Protein AF-A0A1J8P3N2-F1 (afdb_monomer)

InterPro domains:
  IPR013517 FG-GAP repeat [PF01839] (58-95)
  IPR013519 Integrin alpha beta-propellor [PS51470] (44-105)
  IPR013519 Integrin alpha beta-propellor [SM00191] (53-106)
  IPR028994 Integrin alpha, N-terminal [G3DSA:2.130.10.130] (6-106)
  IPR028994 Integrin alpha, N-terminal [SSF69318] (46-99)

Sequence (106 aa):
ITITATDAAGNASNKNIVINLENPFAITAPQAFNSRSVVTVVAQGFVMNGENVEDYSGFSVSSAGDVNGDGLDDLIVGAFGADPTSGDKAGKSFVVFGKTNATAIN

Nearest PDB structures (foldseek):
  7cec-assembly1_A  TM=6.156E-01  e=1.728E+00  Homo sapiens

Organism: NCBI:txid2360

pLDDT: mean 78.14, std 15.3, range [48.0, 97.81]

Radius of gyration: 24.95 Å; Cα contacts (8 Å, |Δi|>4): 144; chains: 1; bounding box: 49×28×72 Å

Solvent-accessible surface area (backbone atoms only — not comparable to full-atom values): 7212 Å² total; per-residue (Å²): 111,80,54,75,49,65,51,99,86,68,56,71,50,79,50,89,65,87,80,91,72,62,90,89,65,72,90,79,80,93,67,92,70,93,71,78,87,74,76,77,76,74,77,72,82,76,75,85,81,61,92,57,88,75,15,47,57,67,74,41,75,45,82,59,44,53,82,85,74,82,84,39,61,19,34,37,34,31,13,58,44,21,65,47,99,89,41,83,48,70,33,47,76,46,79,48,76,48,75,92,65,87,68,76,69,127

Secondary structure (DSSP, 8-state):
-EEEEE-TT--EEEEEPP----TT------S--S----------------SSTT--EEEEEEEEE-SSSSSS-EEEEEETT---TT-TT--EEEEE---SS-PPP-

Structure (mmCIF, N/CA/C/O backbone):
data_AF-A0A1J8P3N2-F1
#
_entry.id   AF-A0A1J8P3N2-F1
#
loop_
_atom_site.group_PDB
_atom_site.id
_atom_site.type_symbol
_atom_site.label_atom_id
_atom_site.label_alt_id
_atom_site.label_comp_id
_atom_site.label_asym_id
_atom_site.label_entity_id
_atom_site.label_seq_id
_atom_site.pdbx_PDB_ins_code
_atom_site.Cartn_x
_atom_site.Cartn_y
_atom_site.Cartn_z
_atom_site.occupancy
_atom_site.B_iso_or_equiv
_atom_site.auth_seq_id
_atom_site.auth_comp_id
_atom_site.auth_asym_id
_atom_site.auth_atom_id
_atom_site.pdbx_PDB_model_num
ATOM 1 N N . ILE A 1 1 ? -21.663 1.649 30.227 1.00 61.69 1 ILE A N 1
ATOM 2 C CA . ILE A 1 1 ? -22.367 1.354 31.499 1.00 61.69 1 ILE A CA 1
ATOM 3 C C . ILE A 1 1 ? -21.435 0.491 32.333 1.00 61.69 1 ILE A C 1
ATOM 5 O O . ILE A 1 1 ? -20.969 -0.516 31.812 1.00 61.69 1 ILE A O 1
ATOM 9 N N . THR A 1 2 ? -21.118 0.894 33.562 1.00 54.09 2 THR A N 1
ATOM 10 C CA . THR A 1 2 ? -20.345 0.059 34.494 1.00 54.09 2 THR A CA 1
ATOM 11 C C . THR A 1 2 ? -21.335 -0.746 35.325 1.00 54.09 2 THR A C 1
ATOM 13 O O . THR A 1 2 ? -22.159 -0.149 36.013 1.00 54.09 2 THR A O 1
ATOM 16 N N . ILE A 1 3 ? -21.285 -2.078 35.255 1.00 59.22 3 ILE A N 1
ATOM 17 C CA . ILE A 1 3 ? -21.936 -2.919 36.267 1.00 59.22 3 ILE A CA 1
ATOM 18 C C . ILE A 1 3 ? -20.915 -3.134 37.377 1.00 59.22 3 ILE A C 1
ATOM 20 O O . ILE A 1 3 ? -19.833 -3.671 37.131 1.00 59.22 3 ILE A O 1
ATOM 24 N N . THR A 1 4 ? -21.273 -2.709 38.582 1.00 61.06 4 THR A N 1
ATOM 25 C CA . THR A 1 4 ? -20.550 -3.045 39.805 1.00 61.06 4 THR A CA 1
ATOM 26 C C . THR A 1 4 ? -21.293 -4.188 40.477 1.00 61.06 4 THR A C 1
ATOM 28 O O . THR A 1 4 ? -22.439 -4.025 40.888 1.00 61.06 4 THR A O 1
ATOM 31 N N . ALA A 1 5 ? -20.654 -5.353 40.555 1.00 57.50 5 ALA A N 1
ATOM 32 C CA . ALA A 1 5 ? -21.125 -6.453 41.386 1.00 57.50 5 ALA A CA 1
ATOM 33 C C . ALA A 1 5 ? -20.318 -6.450 42.684 1.00 57.50 5 ALA A C 1
ATOM 35 O O . ALA A 1 5 ? -19.086 -6.466 42.629 1.00 57.50 5 ALA A O 1
ATOM 36 N N . THR A 1 6 ? -21.015 -6.424 43.818 1.00 77.31 6 THR A N 1
ATOM 37 C CA . THR A 1 6 ? -20.409 -6.427 45.152 1.00 77.31 6 THR A CA 1
ATOM 38 C C . THR A 1 6 ? -20.753 -7.732 45.860 1.00 77.31 6 THR A C 1
ATOM 40 O O . THR A 1 6 ? -21.920 -8.125 45.877 1.00 77.31 6 THR A O 1
ATOM 43 N N . 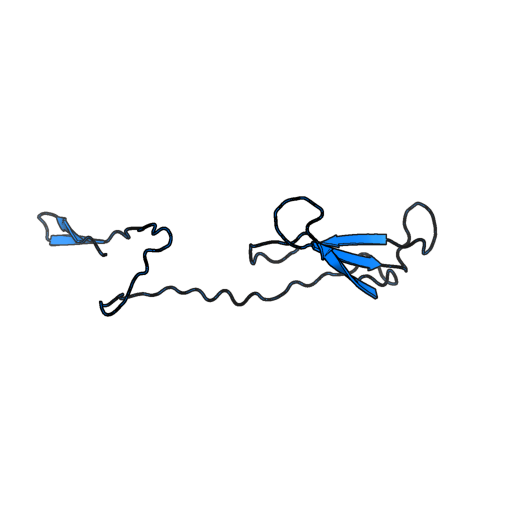ASP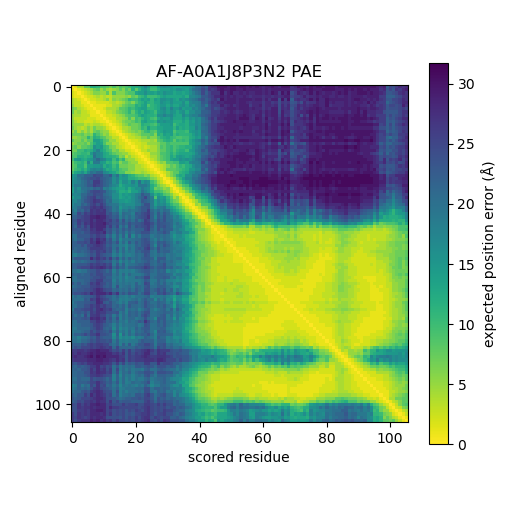 A 1 7 ? -19.757 -8.416 46.421 1.00 80.25 7 ASP A N 1
ATOM 44 C CA . ASP A 1 7 ? -19.991 -9.609 47.242 1.00 80.25 7 ASP A CA 1
ATOM 45 C C . ASP A 1 7 ? -20.445 -9.252 48.675 1.00 80.25 7 ASP A C 1
ATOM 47 O O . ASP A 1 7 ? -20.473 -8.087 49.076 1.00 80.25 7 ASP A O 1
ATOM 51 N N . ALA A 1 8 ? -20.799 -10.263 49.476 1.00 76.75 8 ALA A N 1
ATOM 52 C CA . ALA A 1 8 ? -21.214 -10.071 50.871 1.00 76.75 8 ALA A CA 1
ATOM 53 C C . ALA A 1 8 ? -20.107 -9.486 51.778 1.00 76.75 8 ALA A C 1
ATOM 55 O O . ALA A 1 8 ? -20.400 -9.059 52.892 1.00 76.75 8 ALA A O 1
ATOM 56 N N . ALA A 1 9 ? -18.853 -9.460 51.310 1.00 83.19 9 ALA A N 1
ATOM 57 C CA . ALA A 1 9 ? -17.707 -8.871 51.997 1.00 83.19 9 ALA A CA 1
ATOM 58 C C . ALA A 1 9 ? -17.396 -7.435 51.526 1.00 83.19 9 ALA A C 1
ATOM 60 O O . ALA A 1 9 ? -16.491 -6.802 52.066 1.00 83.19 9 ALA A O 1
ATOM 61 N N . GLY A 1 10 ? -18.147 -6.898 50.557 1.00 80.69 10 GLY A N 1
ATOM 62 C CA . GLY A 1 10 ? -17.969 -5.539 50.048 1.00 80.69 10 GLY A CA 1
ATOM 63 C C . GLY A 1 10 ? -16.975 -5.407 48.890 1.00 80.69 10 GLY A C 1
ATOM 64 O O . GLY A 1 10 ? -16.689 -4.284 48.474 1.00 80.69 10 GLY A O 1
ATOM 65 N N . ASN A 1 11 ? -16.454 -6.506 48.335 1.00 79.75 11 ASN A N 1
ATOM 66 C CA . ASN A 1 11 ? -15.511 -6.440 47.218 1.00 79.75 11 ASN A CA 1
ATOM 67 C C . ASN A 1 11 ? -16.248 -6.180 45.903 1.00 79.75 11 ASN A C 1
ATOM 69 O O . ASN A 1 11 ? -17.151 -6.930 45.535 1.00 79.75 11 ASN A O 1
ATOM 73 N N . ALA A 1 12 ? -15.829 -5.149 45.168 1.00 77.31 12 ALA A N 1
ATOM 74 C CA . ALA A 1 12 ? -16.404 -4.791 43.878 1.00 77.31 12 ALA A CA 1
ATOM 75 C C . ALA A 1 12 ? -15.601 -5.388 42.709 1.00 77.31 12 ALA A C 1
ATOM 77 O O . ALA A 1 12 ? -14.394 -5.171 42.599 1.00 77.31 12 ALA A O 1
ATOM 78 N N . SER A 1 13 ? -16.279 -6.074 41.783 1.00 71.50 13 SER A N 1
ATOM 79 C CA . SER A 1 13 ? -15.727 -6.391 40.460 1.00 71.50 13 SER A CA 1
ATOM 80 C C . SER A 1 13 ? -16.403 -5.53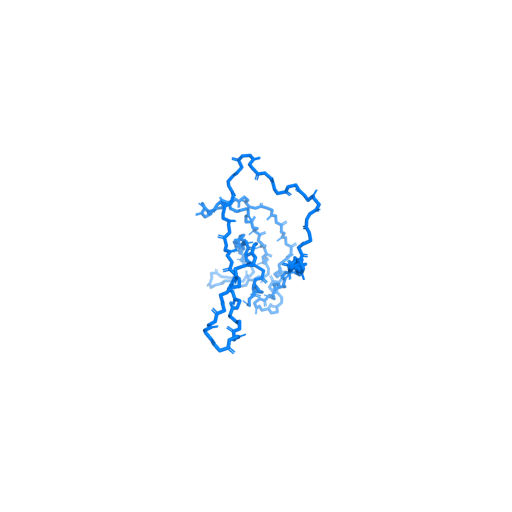1 39.398 1.00 71.50 13 SER A C 1
ATOM 82 O O . SER A 1 13 ? -17.628 -5.531 39.274 1.00 71.50 13 SER A O 1
ATOM 84 N N . ASN A 1 14 ? -15.596 -4.821 38.609 1.00 68.06 14 ASN A N 1
ATOM 85 C CA . ASN A 1 14 ? -16.071 -4.047 37.467 1.00 68.06 14 ASN A CA 1
ATOM 86 C C . ASN A 1 14 ? -15.873 -4.861 36.180 1.00 68.06 14 ASN A C 1
ATOM 88 O O . ASN A 1 14 ? -14.821 -5.477 35.972 1.00 68.06 14 ASN A O 1
ATOM 92 N N . LYS A 1 15 ? -16.881 -4.865 35.304 1.00 67.38 15 LYS A N 1
ATOM 93 C CA . LYS A 1 15 ? -16.818 -5.477 33.968 1.00 67.38 15 LYS A CA 1
ATOM 94 C C . LYS A 1 15 ? -17.252 -4.467 32.910 1.00 67.38 15 LYS A C 1
ATOM 96 O O . LYS A 1 15 ? -18.197 -3.706 33.119 1.00 67.38 15 LYS A O 1
ATOM 101 N N . ASN A 1 16 ? -16.568 -4.489 31.770 1.00 64.25 16 ASN A N 1
ATOM 102 C CA . ASN A 1 16 ? -16.929 -3.674 30.615 1.00 64.25 16 ASN A CA 1
ATOM 103 C C . ASN A 1 16 ? -18.082 -4.346 29.864 1.00 64.25 16 ASN A C 1
ATOM 105 O O . ASN A 1 16 ? -18.018 -5.540 29.580 1.00 64.25 16 ASN A O 1
ATOM 109 N N . ILE A 1 17 ? -19.112 -3.574 29.520 1.00 70.31 17 ILE A N 1
ATOM 110 C CA . ILE A 1 17 ? -20.179 -4.013 28.614 1.00 70.31 17 ILE A CA 1
ATOM 111 C C . ILE A 1 17 ? -19.914 -3.409 27.243 1.00 70.31 17 ILE A C 1
ATOM 113 O O . ILE A 1 17 ? -19.791 -2.188 27.120 1.00 70.31 17 ILE A O 1
ATOM 117 N N . VAL A 1 18 ? -19.867 -4.264 26.225 1.00 66.50 18 VAL A N 1
ATOM 118 C CA . VAL A 1 18 ? -19.854 -3.857 24.817 1.00 66.50 18 VAL A CA 1
ATOM 119 C C . VAL A 1 18 ? -21.304 -3.702 24.358 1.00 66.50 18 VAL A C 1
ATOM 121 O O . VAL A 1 18 ? -22.100 -4.623 24.522 1.00 66.50 18 VAL A O 1
ATOM 124 N N . ILE A 1 19 ? -21.656 -2.533 23.818 1.00 68.44 19 ILE A N 1
ATOM 125 C CA . ILE A 1 19 ? -22.971 -2.272 23.218 1.00 68.44 19 ILE A CA 1
ATOM 126 C C . ILE A 1 19 ? -22.743 -2.044 21.725 1.00 68.44 19 ILE A C 1
ATOM 128 O O . ILE A 1 19 ? -22.150 -1.034 21.349 1.00 68.44 19 ILE A O 1
ATOM 132 N N . ASN A 1 20 ? -23.211 -2.973 20.892 1.00 63.25 20 ASN A N 1
ATOM 133 C CA . ASN A 1 20 ? -23.204 -2.807 19.441 1.00 63.25 20 ASN A CA 1
ATOM 134 C C . ASN A 1 20 ? -24.445 -2.004 19.050 1.00 63.25 20 ASN A C 1
ATOM 136 O O . ASN A 1 20 ? -25.567 -2.437 19.306 1.00 63.25 20 ASN A O 1
ATOM 140 N N . LEU A 1 21 ? -24.239 -0.824 18.471 1.00 69.38 21 LEU A N 1
ATOM 141 C CA . LEU A 1 21 ? -25.310 0.003 17.927 1.00 69.38 21 LEU A CA 1
ATOM 142 C C . LEU A 1 21 ? -25.211 -0.018 16.410 1.00 69.38 21 LEU A C 1
ATOM 144 O O . LEU A 1 21 ? -24.144 0.233 15.852 1.00 69.38 21 LEU A O 1
ATOM 148 N N . GLU A 1 22 ? -26.330 -0.300 15.759 1.00 64.00 22 GLU A N 1
ATOM 149 C CA . GLU A 1 22 ? -26.452 -0.204 14.311 1.00 64.00 22 GLU A CA 1
ATOM 150 C C . GLU A 1 22 ? -27.086 1.145 13.941 1.00 64.00 22 GLU A C 1
ATOM 152 O O . GLU A 1 22 ? -27.927 1.690 14.664 1.00 64.00 22 GLU A O 1
ATOM 157 N N . ASN A 1 23 ? -26.653 1.717 12.818 1.00 55.31 23 ASN A N 1
ATOM 158 C CA . ASN A 1 23 ? -27.200 2.958 12.266 1.00 55.31 23 ASN A CA 1
ATOM 159 C C . ASN A 1 23 ? -28.733 2.814 12.087 1.00 55.31 23 ASN A C 1
ATOM 161 O O . ASN A 1 23 ? -29.147 1.809 11.508 1.00 55.31 23 ASN A O 1
ATOM 165 N N . PRO A 1 24 ? -29.594 3.749 12.556 1.00 66.56 24 PRO A N 1
ATOM 166 C CA . PRO A 1 24 ? -29.345 5.169 12.844 1.00 66.56 24 PRO A CA 1
ATOM 167 C C . PRO A 1 24 ? -29.153 5.551 14.321 1.00 66.56 24 PRO A C 1
ATOM 169 O O . PRO A 1 24 ? -29.223 6.734 14.660 1.00 66.56 24 PRO A O 1
ATOM 172 N N . PHE A 1 25 ? -28.936 4.596 15.227 1.00 63.56 25 PHE A N 1
ATOM 173 C CA . PHE A 1 25 ? -28.828 4.913 16.652 1.00 63.56 25 PHE A CA 1
ATOM 174 C C . PHE A 1 25 ? -27.466 5.540 16.993 1.00 63.56 25 PHE A C 1
ATOM 176 O O . PHE A 1 25 ? -26.423 4.903 16.865 1.00 63.56 25 PHE A O 1
ATOM 183 N N . ALA A 1 26 ? -27.478 6.790 17.468 1.00 60.81 26 ALA A N 1
ATOM 184 C CA . ALA A 1 26 ? -26.293 7.516 17.921 1.00 60.81 26 ALA A CA 1
ATOM 185 C C . ALA A 1 26 ? -26.283 7.670 19.451 1.00 60.81 26 ALA A C 1
ATOM 187 O O . ALA A 1 26 ? -27.315 7.916 20.074 1.00 60.81 26 ALA A O 1
ATOM 188 N N . ILE A 1 27 ? -25.101 7.577 20.068 1.00 63.00 27 ILE A N 1
ATOM 189 C CA . ILE A 1 27 ? -24.923 7.887 21.493 1.00 63.00 27 ILE A CA 1
ATOM 190 C C . ILE A 1 27 ? -24.799 9.406 21.636 1.00 63.00 27 ILE A C 1
ATOM 192 O O . ILE A 1 27 ? -23.737 9.978 21.397 1.00 63.00 27 ILE A O 1
ATOM 196 N N . THR A 1 28 ? -25.881 10.071 22.029 1.00 61.28 28 THR A N 1
ATOM 197 C CA . THR A 1 28 ? -25.876 11.513 22.306 1.00 61.28 28 THR A CA 1
ATOM 198 C C . THR A 1 28 ? -25.496 11.751 23.772 1.00 61.28 28 THR A C 1
ATOM 200 O O . THR A 1 28 ? -26.206 11.329 24.682 1.00 61.28 28 THR A O 1
ATOM 203 N N . ALA A 1 29 ? -24.350 12.390 24.030 1.00 54.69 29 ALA A N 1
ATOM 204 C CA . ALA A 1 29 ? -23.915 12.742 25.388 1.00 54.69 29 ALA A CA 1
ATOM 205 C C . ALA A 1 29 ? -24.816 13.854 25.982 1.00 54.69 29 ALA A C 1
ATOM 207 O O . ALA A 1 29 ? -25.262 14.725 25.235 1.00 54.69 29 ALA A O 1
ATOM 208 N N . PRO A 1 30 ? -25.089 13.844 27.306 1.00 55.91 30 PRO A N 1
ATOM 209 C CA . PRO A 1 30 ? -24.104 14.390 28.239 1.00 55.91 30 PRO A CA 1
ATOM 210 C C . PRO A 1 30 ? -24.051 13.577 29.541 1.00 55.91 30 PRO A C 1
ATOM 212 O O . PRO A 1 30 ? -24.435 14.066 30.594 1.00 55.91 30 PRO A O 1
ATOM 215 N N . GLN A 1 31 ? -23.637 12.313 29.497 1.00 53.66 31 GLN A N 1
ATOM 216 C CA . GLN A 1 31 ? -23.511 11.506 30.716 1.00 53.66 31 GLN A CA 1
ATOM 217 C C . GLN A 1 31 ? -22.081 10.990 30.820 1.00 53.66 31 GLN A C 1
ATOM 219 O O . GLN A 1 31 ? -21.529 10.502 29.836 1.00 53.66 31 GLN A O 1
ATOM 224 N N . ALA A 1 32 ? -21.472 11.190 31.989 1.00 48.00 32 ALA A N 1
ATOM 225 C CA . ALA A 1 32 ? -20.055 10.992 32.267 1.00 48.00 32 ALA A CA 1
ATOM 226 C C . ALA A 1 32 ? -19.540 9.625 31.778 1.00 48.00 32 ALA A C 1
ATOM 228 O O . ALA A 1 32 ? -19.716 8.591 32.422 1.00 48.00 32 ALA A O 1
ATOM 229 N N . PHE A 1 33 ? -18.881 9.629 30.620 1.00 55.88 33 PHE A N 1
ATOM 230 C CA . PHE A 1 33 ? -18.061 8.518 30.162 1.00 55.88 33 PHE A CA 1
ATOM 231 C C . PHE A 1 33 ? -16.657 8.725 30.726 1.00 55.88 33 PHE A C 1
ATOM 233 O O . PHE A 1 33 ? -15.873 9.510 30.203 1.00 55.88 33 PHE A O 1
ATOM 240 N N . ASN A 1 34 ? -16.344 8.015 31.809 1.00 54.62 34 ASN A N 1
ATOM 241 C CA . ASN A 1 34 ? -15.097 8.185 32.567 1.00 54.62 34 ASN A CA 1
ATOM 242 C C . ASN A 1 34 ? -13.842 7.638 31.859 1.00 54.62 34 ASN A C 1
ATOM 244 O O . ASN A 1 34 ? -12.765 7.636 32.445 1.00 54.62 34 ASN A O 1
ATOM 248 N N . SER A 1 35 ? -13.956 7.168 30.614 1.00 56.47 35 SER A N 1
ATOM 249 C CA . SER A 1 35 ? -12.812 6.941 29.732 1.00 56.47 35 SER A CA 1
ATOM 250 C C . SER A 1 35 ? -13.286 6.783 28.289 1.00 56.47 35 SER A C 1
ATOM 252 O O . SER A 1 35 ? -14.007 5.843 27.955 1.00 56.47 35 SER A O 1
ATOM 254 N N . ARG A 1 36 ? -12.880 7.714 27.424 1.00 59.41 36 ARG A N 1
ATOM 255 C CA . ARG A 1 36 ? -12.936 7.562 25.970 1.00 59.41 36 ARG A CA 1
ATOM 256 C C . ARG A 1 36 ? -11.532 7.170 25.522 1.00 59.41 36 ARG A C 1
ATOM 258 O O . ARG A 1 36 ? -10.715 8.043 25.252 1.00 59.41 36 ARG A O 1
ATOM 265 N N . SER A 1 37 ? -11.244 5.874 25.411 1.00 60.53 37 SER A N 1
ATOM 266 C CA . SER A 1 37 ? -10.093 5.417 24.622 1.00 60.53 37 SER A CA 1
ATOM 267 C C . SER A 1 37 ? -10.431 5.578 23.140 1.00 60.53 37 SER A C 1
ATOM 269 O O . SER A 1 37 ? -10.682 4.605 22.440 1.00 60.53 37 SER A O 1
ATOM 271 N N . VAL A 1 38 ? -10.484 6.821 22.656 1.00 58.19 38 VAL A N 1
ATOM 272 C CA . VAL A 1 38 ? -10.324 7.065 21.222 1.00 58.19 38 VAL A CA 1
ATOM 273 C C . VAL A 1 38 ? -8.834 7.004 20.963 1.00 58.19 38 VAL A C 1
ATOM 275 O O . VAL A 1 38 ? -8.105 7.974 21.138 1.00 58.19 38 VAL A O 1
ATOM 278 N N . VAL A 1 39 ? -8.376 5.803 20.622 1.00 63.88 39 VAL A N 1
ATOM 279 C CA . VAL A 1 39 ? -7.092 5.636 19.957 1.00 63.88 39 VAL A CA 1
ATOM 280 C C . VAL A 1 39 ? -7.285 6.231 18.570 1.00 63.88 39 VAL A C 1
ATOM 282 O O . VAL A 1 39 ? -7.815 5.586 17.669 1.00 63.88 39 VAL A O 1
ATOM 285 N N . THR A 1 40 ? -6.921 7.500 18.414 1.00 54.72 40 THR A N 1
ATOM 286 C CA . THR A 1 40 ? -6.691 8.065 17.088 1.00 54.72 40 THR A CA 1
ATOM 287 C C . THR A 1 40 ? -5.464 7.352 16.541 1.00 54.72 40 THR A C 1
ATOM 289 O O . THR A 1 40 ? -4.334 7.713 16.863 1.00 54.72 40 THR A O 1
ATOM 292 N N . VAL A 1 41 ? -5.677 6.291 15.765 1.00 64.19 41 VAL A N 1
ATOM 293 C CA . VAL A 1 41 ? -4.609 5.696 14.967 1.00 64.19 41 VAL A CA 1
ATOM 294 C C . VAL A 1 41 ? -4.313 6.714 13.877 1.00 64.19 41 VAL A C 1
ATOM 296 O O . VAL A 1 41 ? -5.027 6.801 12.882 1.00 64.19 41 VAL A O 1
ATOM 299 N N . VAL A 1 42 ? -3.312 7.564 14.100 1.00 59.19 42 VAL A N 1
ATOM 300 C CA . VAL A 1 42 ? -2.750 8.352 13.008 1.00 59.19 42 VAL A CA 1
ATOM 301 C C . VAL A 1 42 ? -2.119 7.318 12.089 1.00 59.19 42 VAL A C 1
ATOM 303 O O . VAL A 1 42 ? -1.167 6.649 12.491 1.00 59.19 42 VAL A O 1
ATOM 306 N N . ALA A 1 43 ? -2.709 7.100 10.916 1.00 62.78 43 ALA A N 1
ATOM 307 C CA . ALA A 1 43 ? -2.125 6.219 9.921 1.00 62.78 43 ALA A CA 1
ATOM 308 C C . ALA A 1 43 ? -0.771 6.820 9.532 1.00 62.78 43 ALA A C 1
ATOM 310 O O . ALA A 1 43 ? -0.697 7.797 8.790 1.00 62.78 43 ALA A O 1
ATOM 311 N N . GLN A 1 44 ? 0.306 6.281 10.096 1.00 67.25 44 GLN A N 1
ATOM 312 C CA . GLN A 1 44 ? 1.618 6.472 9.509 1.00 67.25 44 GLN A CA 1
ATOM 313 C C . GLN A 1 44 ? 1.563 5.697 8.194 1.00 67.25 44 GLN A C 1
ATOM 315 O O . GLN A 1 44 ? 1.145 4.539 8.185 1.00 67.25 44 GLN A O 1
ATOM 320 N N . GLY A 1 45 ? 1.873 6.360 7.080 1.00 74.81 45 GLY A N 1
ATOM 321 C CA . GLY A 1 45 ? 1.969 5.682 5.790 1.00 74.81 45 GLY A CA 1
ATOM 322 C C . GLY A 1 45 ? 2.982 4.532 5.836 1.00 74.81 45 GLY A C 1
ATOM 323 O O . GLY A 1 45 ? 3.629 4.281 6.853 1.00 74.81 45 GLY A O 1
ATOM 324 N N . PHE A 1 46 ? 3.151 3.833 4.722 1.00 78.69 46 PHE A N 1
ATOM 325 C CA . PHE A 1 46 ? 4.142 2.764 4.612 1.00 78.69 46 PHE A CA 1
ATOM 326 C C . PHE A 1 46 ? 5.318 3.195 3.732 1.00 78.69 46 PHE A C 1
ATOM 328 O O . PHE A 1 46 ? 5.207 4.123 2.930 1.00 78.69 46 PHE A O 1
ATOM 335 N N . VAL A 1 47 ? 6.447 2.507 3.890 1.00 84.88 47 VAL A N 1
ATOM 336 C CA . VAL A 1 47 ? 7.615 2.628 3.012 1.00 84.88 47 VAL A CA 1
ATOM 337 C C . VAL A 1 47 ? 7.700 1.360 2.173 1.00 84.88 47 VAL A C 1
ATOM 339 O O . VAL A 1 47 ? 7.5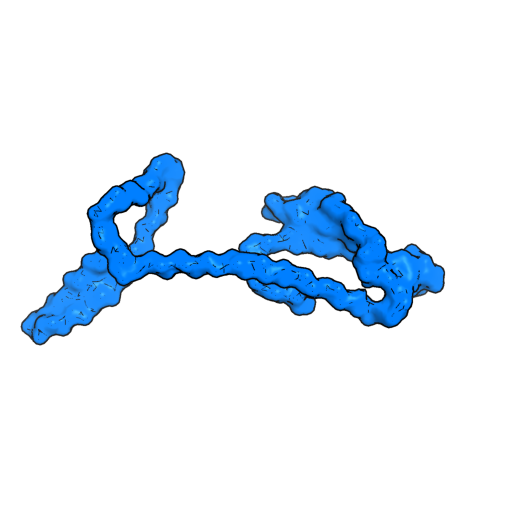50 0.263 2.699 1.00 84.88 47 VAL A O 1
ATOM 342 N N . MET A 1 48 ? 7.949 1.514 0.874 1.00 84.12 48 MET A N 1
ATOM 343 C CA . MET A 1 48 ? 8.316 0.420 -0.021 1.00 84.12 48 MET A CA 1
ATOM 344 C C . MET A 1 48 ? 9.791 0.578 -0.381 1.00 84.12 48 MET A C 1
ATOM 346 O O . MET A 1 48 ? 10.171 1.571 -1.000 1.00 84.12 48 MET A O 1
ATOM 350 N N . ASN A 1 49 ? 10.611 -0.401 -0.004 1.00 88.88 49 ASN A N 1
ATOM 351 C CA . ASN A 1 49 ? 12.008 -0.457 -0.422 1.00 88.88 49 ASN A CA 1
ATOM 352 C C . ASN A 1 49 ? 12.113 -1.194 -1.761 1.00 88.88 49 ASN A C 1
ATOM 354 O O . ASN A 1 49 ? 11.439 -2.203 -1.965 1.00 88.88 49 ASN A O 1
ATOM 358 N N . GLY A 1 50 ? 12.947 -0.682 -2.668 1.00 89.38 50 GLY A N 1
ATOM 359 C CA . GLY A 1 50 ? 13.236 -1.358 -3.934 1.00 89.38 50 GLY A CA 1
ATOM 360 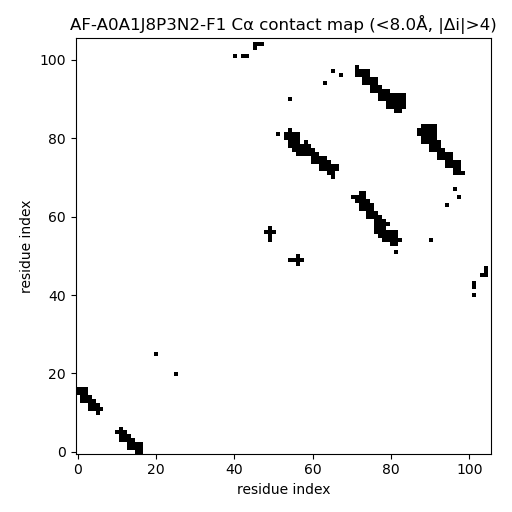C C . GLY A 1 50 ? 13.973 -2.684 -3.725 1.00 89.38 50 GLY A C 1
ATOM 361 O O . GLY A 1 50 ? 14.669 -2.855 -2.726 1.00 89.38 50 GLY A O 1
ATOM 362 N N . GLU A 1 51 ? 13.811 -3.607 -4.676 1.00 88.69 51 GLU A N 1
ATOM 363 C CA . GLU A 1 51 ? 14.398 -4.953 -4.621 1.00 88.69 51 GLU A CA 1
ATOM 364 C C . GLU A 1 51 ? 15.924 -4.916 -4.804 1.00 88.69 51 GLU A C 1
ATOM 366 O O . GLU A 1 51 ? 16.653 -5.409 -3.944 1.00 88.69 51 GLU A O 1
ATOM 371 N N . ASN A 1 52 ? 16.411 -4.283 -5.881 1.00 90.50 52 ASN A N 1
ATOM 372 C CA . ASN A 1 52 ? 17.838 -4.134 -6.164 1.00 90.50 52 ASN A CA 1
ATOM 373 C C . ASN A 1 52 ? 18.224 -2.687 -6.496 1.00 90.50 52 ASN A C 1
ATOM 375 O O . ASN A 1 52 ? 17.388 -1.812 -6.751 1.00 90.50 52 ASN A O 1
ATOM 379 N N . VAL A 1 53 ? 19.534 -2.433 -6.490 1.00 91.00 53 VAL A N 1
ATOM 380 C CA . VAL A 1 53 ? 20.103 -1.173 -6.977 1.00 91.00 53 VAL A CA 1
ATOM 381 C C . VAL A 1 53 ? 19.776 -1.000 -8.464 1.00 91.00 53 VAL A C 1
ATOM 383 O O . VAL A 1 53 ? 19.775 -1.970 -9.206 1.00 91.00 53 VAL A O 1
ATOM 386 N N . GLU A 1 54 ? 19.491 0.231 -8.889 1.00 92.00 54 GLU A N 1
ATOM 387 C CA . GLU A 1 54 ? 19.154 0.578 -10.285 1.00 92.00 54 GLU A CA 1
ATOM 388 C C . GLU A 1 54 ? 17.844 -0.013 -10.847 1.00 92.00 54 GLU A C 1
ATOM 390 O O . GLU A 1 54 ? 17.491 0.290 -11.982 1.00 92.00 54 GLU A O 1
ATOM 395 N N . ASP A 1 55 ? 17.038 -0.722 -10.049 1.00 93.06 55 ASP A N 1
ATOM 396 C CA . ASP A 1 55 ? 15.709 -1.185 -10.494 1.00 93.06 55 ASP A CA 1
ATOM 397 C C . ASP A 1 55 ? 14.708 -0.025 -10.685 1.00 93.06 55 ASP A C 1
ATOM 399 O O . ASP A 1 55 ? 13.671 -0.169 -11.340 1.00 93.06 55 ASP A O 1
ATOM 403 N N . TYR A 1 56 ? 15.007 1.141 -10.100 1.00 94.06 56 TYR A N 1
ATOM 404 C CA . TYR A 1 56 ? 14.161 2.342 -10.097 1.00 94.06 56 TYR A CA 1
ATOM 405 C C . TYR A 1 56 ? 12.713 2.052 -9.662 1.00 94.06 56 TYR A C 1
ATOM 407 O O . TYR A 1 56 ? 11.753 2.535 -10.264 1.00 94.06 56 TYR A O 1
ATOM 415 N N . SER A 1 57 ? 12.550 1.248 -8.605 1.00 94.31 57 SER A N 1
ATOM 416 C CA . SER A 1 57 ? 11.243 0.997 -7.988 1.00 94.31 57 SER A CA 1
ATOM 417 C C . SER A 1 57 ? 10.583 2.309 -7.562 1.00 94.31 57 SER A C 1
ATOM 419 O O . SER A 1 57 ? 11.224 3.156 -6.941 1.00 94.31 57 SER A O 1
ATOM 421 N N . GLY A 1 58 ? 9.304 2.482 -7.896 1.00 94.31 58 GLY A N 1
ATOM 422 C CA . GLY A 1 58 ? 8.575 3.714 -7.590 1.00 94.31 58 GLY A CA 1
ATOM 423 C C . GLY A 1 58 ? 8.759 4.828 -8.619 1.00 94.31 58 GLY A C 1
ATOM 424 O O . GLY A 1 58 ? 8.304 5.942 -8.374 1.00 94.31 58 GLY A O 1
ATOM 425 N N . PHE A 1 59 ? 9.386 4.556 -9.772 1.00 95.31 59 PHE A N 1
ATOM 426 C CA . PHE A 1 59 ? 9.539 5.551 -10.838 1.00 95.31 59 PHE A CA 1
ATOM 427 C C . PHE A 1 59 ? 8.191 6.067 -11.362 1.00 95.31 59 PHE A C 1
ATOM 429 O O . PHE A 1 59 ? 8.054 7.246 -11.686 1.00 95.31 59 PHE A O 1
ATOM 436 N N . SER A 1 60 ? 7.184 5.194 -11.424 1.00 95.06 60 SER A N 1
ATOM 437 C CA . SER A 1 60 ? 5.801 5.558 -11.725 1.00 95.06 60 SER A CA 1
ATOM 438 C C . SER A 1 60 ? 4.840 4.889 -10.746 1.00 95.06 60 SER A C 1
ATOM 440 O O . SER A 1 60 ? 5.033 3.735 -10.356 1.00 95.06 60 SER A O 1
ATOM 442 N N . VAL A 1 61 ? 3.801 5.628 -10.349 1.00 96.12 61 VAL A N 1
ATOM 443 C CA . VAL A 1 61 ? 2.741 5.157 -9.450 1.00 96.12 61 VAL A CA 1
ATOM 444 C C . VAL A 1 61 ? 1.393 5.658 -9.960 1.00 96.12 61 VAL A C 1
ATOM 446 O O . VAL A 1 61 ? 1.269 6.823 -10.339 1.00 96.12 61 VAL A O 1
ATOM 449 N N . SER A 1 62 ? 0.385 4.789 -9.957 1.00 97.31 62 SER A N 1
ATOM 450 C CA . SER A 1 62 ? -1.002 5.139 -10.278 1.00 97.31 62 SER A CA 1
ATOM 451 C C . SER A 1 62 ? -1.974 4.359 -9.395 1.00 97.31 62 SER A C 1
ATOM 453 O O . SER A 1 62 ? -1.640 3.288 -8.887 1.00 97.31 62 SER A O 1
ATOM 455 N N . SER A 1 63 ? -3.195 4.877 -9.255 1.00 96.12 63 SER A N 1
ATOM 456 C CA . SER A 1 63 ? -4.325 4.071 -8.786 1.00 96.12 63 SER A CA 1
ATOM 457 C C . SER A 1 63 ? -4.593 2.942 -9.786 1.00 96.12 63 SER A C 1
ATOM 459 O O . SER A 1 63 ? -4.515 3.165 -11.000 1.00 96.12 63 SER A O 1
ATOM 461 N N . ALA A 1 64 ? -4.870 1.747 -9.265 1.00 97.38 64 ALA A N 1
ATOM 462 C CA . ALA A 1 64 ? -5.254 0.568 -10.036 1.00 97.38 64 ALA A CA 1
ATOM 463 C C . ALA A 1 64 ? -6.745 0.206 -9.869 1.00 97.38 64 ALA A C 1
ATOM 465 O O . ALA A 1 64 ? -7.246 -0.632 -10.618 1.00 97.38 64 ALA A O 1
ATOM 466 N N . GLY A 1 65 ? -7.453 0.860 -8.937 1.00 97.75 65 GLY A N 1
ATOM 467 C CA . GLY A 1 65 ? -8.761 0.412 -8.444 1.00 97.75 65 GLY A CA 1
ATOM 468 C C . GLY A 1 65 ? -8.639 -0.866 -7.611 1.00 97.75 65 GLY A C 1
ATOM 469 O O . GLY A 1 65 ? -7.531 -1.307 -7.330 1.00 97.75 65 GLY A O 1
ATOM 470 N N . ASP A 1 66 ? -9.758 -1.462 -7.218 1.00 97.62 66 ASP A N 1
ATOM 471 C CA . ASP A 1 66 ? -9.795 -2.769 -6.550 1.00 97.62 66 ASP A CA 1
ATOM 472 C C . ASP A 1 66 ? -9.604 -3.903 -7.573 1.00 97.62 66 ASP A C 1
ATOM 474 O O . ASP A 1 66 ? -10.536 -4.268 -8.299 1.00 97.62 66 ASP A O 1
ATOM 478 N N . VAL A 1 67 ? -8.385 -4.441 -7.685 1.00 97.81 67 VAL A N 1
ATOM 479 C CA . VAL A 1 67 ? -8.076 -5.482 -8.680 1.00 97.81 67 VAL A CA 1
ATOM 480 C C . VAL A 1 67 ? -8.263 -6.900 -8.144 1.00 97.81 67 VAL A C 1
ATOM 482 O O . VAL A 1 67 ? -8.270 -7.848 -8.935 1.00 97.81 67 VAL A O 1
ATOM 485 N N . ASN A 1 68 ? -8.390 -7.069 -6.825 1.00 95.94 68 ASN A N 1
ATOM 486 C CA . ASN A 1 68 ? -8.512 -8.378 -6.181 1.00 95.94 68 ASN A CA 1
ATOM 487 C C . ASN A 1 68 ? -9.938 -8.677 -5.660 1.00 95.94 68 ASN A C 1
ATOM 489 O O . ASN A 1 68 ? -10.223 -9.824 -5.309 1.00 95.94 68 ASN A O 1
ATOM 493 N N . GLY A 1 69 ? -10.839 -7.692 -5.682 1.00 96.94 69 GLY A N 1
ATOM 494 C CA . GLY A 1 69 ? -12.243 -7.801 -5.296 1.00 96.94 69 GLY A CA 1
ATOM 495 C C . GLY A 1 69 ? -12.498 -7.723 -3.788 1.00 96.94 69 GLY A C 1
ATOM 496 O O . GLY A 1 69 ? -13.519 -8.251 -3.336 1.00 96.94 69 GLY A O 1
ATOM 497 N N . ASP A 1 70 ? -11.591 -7.140 -3.000 1.00 96.06 70 ASP A N 1
ATOM 498 C CA . ASP A 1 70 ? -11.734 -7.019 -1.542 1.00 96.06 70 ASP A CA 1
ATOM 499 C C . ASP A 1 70 ? -12.455 -5.736 -1.082 1.00 96.06 70 ASP A C 1
ATOM 501 O O . ASP A 1 70 ? -12.757 -5.572 0.107 1.00 96.06 70 ASP A O 1
ATOM 505 N N . GLY A 1 71 ? -12.817 -4.869 -2.030 1.00 96.00 71 GLY A N 1
ATOM 506 C CA . GLY A 1 71 ? -13.504 -3.604 -1.806 1.00 96.00 71 GLY A CA 1
ATOM 507 C C . GLY A 1 71 ? -12.579 -2.437 -1.459 1.00 96.00 71 GLY A C 1
ATOM 508 O O . GLY A 1 71 ? -13.087 -1.392 -1.039 1.00 96.00 71 GLY A O 1
ATOM 509 N N . LEU A 1 72 ? -11.257 -2.588 -1.595 1.00 94.06 72 LEU A N 1
ATOM 510 C CA . LEU A 1 72 ? -10.261 -1.546 -1.344 1.00 94.06 72 LEU A CA 1
ATOM 511 C C . LEU A 1 72 ? -9.520 -1.182 -2.635 1.00 94.06 72 LEU A C 1
ATOM 513 O O . LEU A 1 72 ? -9.123 -2.046 -3.403 1.00 94.06 72 LEU A O 1
ATOM 517 N N . ASP A 1 73 ? -9.295 0.114 -2.863 1.00 95.50 73 ASP A N 1
ATOM 518 C CA . ASP A 1 73 ? -8.499 0.552 -4.012 1.00 95.50 73 ASP A CA 1
ATOM 519 C C . ASP A 1 73 ? -7.019 0.165 -3.849 1.00 95.50 73 ASP A C 1
ATOM 521 O O . ASP A 1 73 ? -6.390 0.443 -2.820 1.00 95.50 73 ASP A O 1
ATOM 525 N N . ASP A 1 74 ? -6.445 -0.387 -4.915 1.00 95.81 74 ASP A N 1
ATOM 526 C CA . ASP A 1 74 ? -5.050 -0.799 -5.011 1.00 95.81 74 ASP A CA 1
ATOM 527 C C . ASP A 1 74 ? -4.186 0.232 -5.754 1.00 95.81 74 ASP A C 1
ATOM 529 O O . ASP A 1 74 ? -4.664 1.147 -6.443 1.00 95.81 74 ASP A O 1
ATOM 533 N N . LEU A 1 75 ? -2.866 0.060 -5.647 1.00 95.12 75 LEU A N 1
ATOM 534 C CA . LEU A 1 75 ? -1.873 0.840 -6.388 1.00 95.12 75 LEU A CA 1
ATOM 535 C C . LEU A 1 75 ? -1.072 -0.047 -7.335 1.00 95.12 75 LEU A C 1
ATOM 537 O O . LEU A 1 75 ? -0.705 -1.168 -6.984 1.00 95.12 75 LEU A O 1
ATOM 541 N N . ILE A 1 76 ? -0.707 0.503 -8.493 1.00 96.69 76 ILE A N 1
ATOM 542 C CA . ILE A 1 76 ? 0.301 -0.081 -9.380 1.00 96.69 76 ILE A CA 1
ATOM 543 C C . ILE A 1 76 ? 1.589 0.741 -9.330 1.00 96.69 76 ILE A C 1
ATOM 545 O O . ILE A 1 76 ? 1.558 1.972 -9.402 1.00 96.69 76 ILE A O 1
ATOM 549 N N . VAL A 1 77 ? 2.722 0.049 -9.202 1.00 96.12 77 VAL A N 1
ATOM 550 C CA . VAL A 1 77 ? 4.060 0.638 -9.075 1.00 96.12 77 VAL A CA 1
ATOM 551 C C . VAL A 1 77 ? 4.988 0.062 -10.140 1.00 96.12 77 VAL A C 1
ATOM 553 O O . VAL A 1 77 ? 5.133 -1.156 -10.253 1.00 96.12 77 VAL A O 1
ATOM 556 N N . GLY A 1 78 ? 5.634 0.939 -10.908 1.00 95.06 78 GLY A N 1
ATOM 557 C CA . GLY A 1 78 ? 6.613 0.571 -11.928 1.00 95.06 78 GLY A CA 1
ATOM 558 C C . GLY A 1 78 ? 8.055 0.582 -11.414 1.00 95.06 78 GLY A C 1
ATOM 559 O O . GLY A 1 78 ? 8.463 1.491 -10.687 1.00 95.06 78 GLY A O 1
ATOM 560 N N . ALA A 1 79 ? 8.834 -0.408 -11.851 1.00 95.50 79 ALA A N 1
ATOM 561 C CA . ALA A 1 79 ? 10.283 -0.503 -11.691 1.00 95.50 79 ALA A CA 1
ATOM 562 C C . ALA A 1 79 ? 10.903 -0.797 -13.066 1.00 95.50 79 ALA A C 1
ATOM 564 O O . ALA A 1 79 ? 11.111 -1.952 -13.438 1.00 95.50 79 ALA A O 1
ATOM 565 N N . PHE A 1 80 ? 11.101 0.246 -13.878 1.00 92.69 80 PHE A N 1
ATOM 566 C CA . PHE A 1 80 ? 11.467 0.077 -15.292 1.00 92.69 80 PHE A CA 1
ATOM 567 C C . PHE A 1 80 ? 12.899 -0.438 -15.492 1.00 92.69 80 PHE A C 1
ATOM 569 O O . PHE A 1 80 ? 13.193 -1.009 -16.535 1.00 92.69 80 PHE A O 1
ATOM 576 N N . GLY A 1 81 ? 13.787 -0.215 -14.518 1.00 93.31 81 GLY A N 1
ATOM 577 C CA . GLY A 1 81 ? 15.170 -0.684 -14.573 1.00 93.31 81 GLY A CA 1
ATOM 578 C C . GLY A 1 81 ? 15.346 -2.116 -14.094 1.00 93.31 81 GLY A C 1
ATOM 579 O O . GLY A 1 81 ? 16.440 -2.640 -14.228 1.00 93.31 81 GLY A O 1
ATOM 580 N N . ALA A 1 82 ? 14.295 -2.733 -13.544 1.00 92.44 82 ALA A N 1
ATOM 581 C CA . ALA A 1 82 ? 14.391 -4.0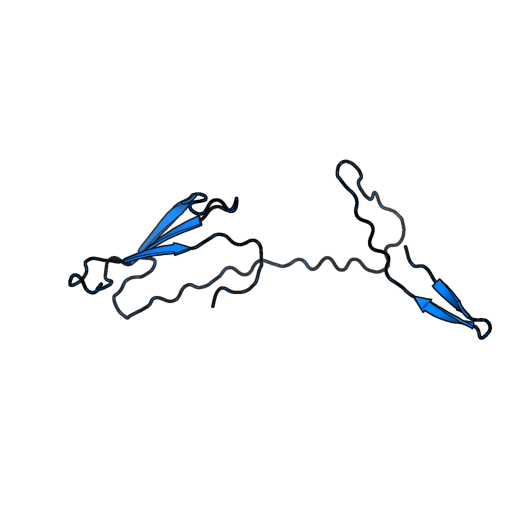77 -13.006 1.00 92.44 82 ALA A CA 1
ATOM 582 C C . ALA A 1 82 ? 14.682 -5.102 -14.106 1.00 92.44 82 ALA A C 1
ATOM 584 O O . ALA A 1 82 ? 14.042 -5.090 -15.163 1.00 92.44 82 ALA A O 1
ATOM 585 N N . ASP A 1 83 ? 15.599 -6.017 -13.803 1.00 87.81 83 ASP A N 1
ATOM 586 C CA . ASP A 1 83 ? 16.015 -7.111 -14.677 1.00 87.81 83 ASP A CA 1
ATOM 587 C C . ASP A 1 83 ? 15.239 -8.392 -14.312 1.00 87.81 83 ASP A C 1
ATOM 589 O O . ASP A 1 83 ? 15.599 -9.107 -13.368 1.00 87.81 83 ASP A O 1
ATOM 593 N N . PRO A 1 84 ? 14.115 -8.711 -14.982 1.00 77.56 84 PRO A N 1
ATOM 594 C CA . PRO A 1 84 ? 13.496 -10.021 -14.840 1.00 77.56 84 PRO A CA 1
ATOM 595 C C . PRO A 1 84 ? 14.338 -11.099 -15.541 1.00 77.56 84 PRO A C 1
ATOM 597 O O . PRO A 1 84 ? 15.179 -10.826 -16.395 1.00 77.56 84 PRO A O 1
ATOM 600 N N . THR A 1 85 ? 14.042 -12.369 -15.258 1.00 76.75 85 THR A N 1
ATOM 601 C CA . THR A 1 85 ? 14.713 -13.531 -15.877 1.00 76.75 85 THR A CA 1
ATOM 602 C C . THR A 1 85 ? 14.623 -13.576 -17.409 1.00 76.75 85 THR A C 1
ATOM 604 O O . THR A 1 85 ? 15.330 -14.357 -18.040 1.00 76.75 85 THR A O 1
ATOM 607 N N . SER A 1 86 ? 13.756 -12.761 -18.013 1.00 75.38 86 SER A N 1
ATOM 608 C CA . SER A 1 86 ? 13.520 -12.675 -19.454 1.00 75.38 86 SER A CA 1
ATOM 609 C C . SER A 1 86 ? 14.375 -11.636 -20.196 1.00 75.38 86 SER A C 1
ATOM 611 O O . SER A 1 86 ? 14.232 -11.540 -21.414 1.00 75.38 86 SER A O 1
ATOM 613 N N . GLY A 1 87 ? 15.235 -10.866 -19.517 1.00 72.81 87 GLY A N 1
ATOM 614 C CA . GLY A 1 87 ? 16.188 -9.948 -20.157 1.00 72.81 87 GLY A CA 1
ATOM 615 C C . GLY A 1 87 ? 16.441 -8.648 -19.389 1.00 72.81 87 GLY A C 1
ATOM 616 O O . GLY A 1 87 ? 15.648 -8.257 -18.532 1.00 72.81 87 GLY A O 1
ATOM 617 N N . ASP A 1 88 ? 17.536 -7.975 -19.744 1.00 80.12 88 ASP A N 1
ATOM 618 C CA . ASP A 1 88 ? 17.986 -6.729 -19.116 1.00 80.12 88 ASP A CA 1
ATOM 619 C C . ASP A 1 88 ? 16.970 -5.590 -19.317 1.00 80.12 88 ASP A C 1
ATOM 621 O O . ASP A 1 88 ? 16.498 -5.337 -20.431 1.00 80.12 88 ASP A O 1
ATOM 625 N N . LYS A 1 89 ? 16.652 -4.881 -18.232 1.00 81.75 89 LYS A N 1
ATOM 626 C CA . LYS A 1 89 ? 15.771 -3.709 -18.125 1.00 81.75 89 LYS A CA 1
ATOM 627 C C . LYS A 1 89 ? 14.410 -3.894 -18.787 1.00 81.75 89 LYS A C 1
ATOM 629 O O . LYS A 1 89 ? 13.801 -2.934 -19.257 1.00 81.75 89 LYS A O 1
ATOM 634 N N . ALA A 1 90 ? 13.914 -5.130 -18.830 1.00 88.06 90 ALA A N 1
ATOM 635 C CA . ALA A 1 90 ? 12.562 -5.405 -19.304 1.00 88.06 90 ALA A CA 1
ATOM 636 C C . ALA A 1 90 ? 11.493 -4.857 -18.336 1.00 88.06 90 ALA A C 1
ATOM 638 O O . ALA A 1 90 ? 10.342 -4.668 -18.734 1.00 88.06 90 ALA A O 1
ATOM 639 N N . GLY A 1 91 ? 11.889 -4.541 -17.099 1.00 91.94 91 GLY A N 1
ATOM 640 C CA . GLY A 1 91 ? 11.065 -3.893 -16.094 1.00 91.94 91 GLY A CA 1
ATOM 641 C C . GLY A 1 91 ? 10.167 -4.864 -15.330 1.00 91.94 91 GLY A C 1
ATOM 642 O O . GLY A 1 91 ? 9.817 -5.950 -15.795 1.00 91.94 91 GLY A O 1
ATOM 643 N N . LYS A 1 92 ? 9.768 -4.448 -14.127 1.00 92.81 92 LYS A N 1
ATOM 644 C CA . LYS A 1 92 ? 8.761 -5.122 -13.297 1.00 92.81 92 LYS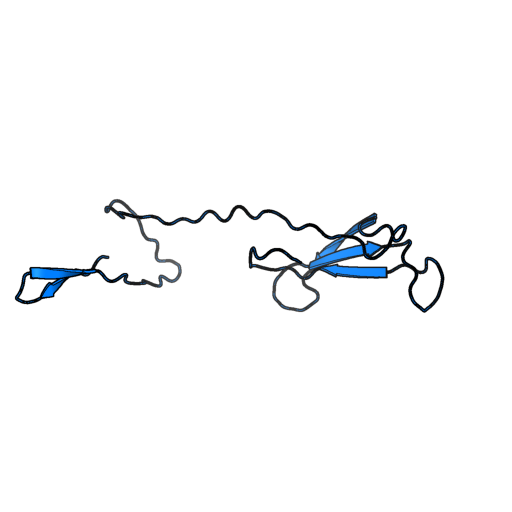 A CA 1
ATOM 645 C C . LYS A 1 92 ? 7.640 -4.144 -12.949 1.00 92.81 92 LYS A C 1
ATOM 647 O O . LYS A 1 92 ? 7.848 -2.933 -12.862 1.00 92.81 92 LYS A O 1
ATOM 652 N N . SER A 1 93 ? 6.438 -4.677 -12.758 1.00 93.88 93 SER A N 1
ATOM 653 C CA . SER A 1 93 ? 5.288 -3.943 -12.224 1.00 93.88 93 SER A CA 1
ATOM 654 C C . SER A 1 93 ? 4.752 -4.687 -11.013 1.00 93.88 93 SER A C 1
ATOM 656 O O . SER A 1 93 ? 4.610 -5.908 -11.049 1.00 93.88 93 SER A O 1
ATOM 658 N N . PHE A 1 94 ? 4.458 -3.946 -9.952 1.00 93.62 94 PHE A N 1
ATOM 659 C CA . PHE A 1 94 ? 3.967 -4.480 -8.690 1.00 93.62 94 PHE A CA 1
ATOM 660 C C . PHE A 1 94 ? 2.580 -3.917 -8.400 1.00 93.62 94 PHE A C 1
ATOM 662 O O . PHE A 1 94 ? 2.328 -2.738 -8.649 1.00 93.62 94 PHE A O 1
ATOM 669 N N . VAL A 1 95 ? 1.702 -4.750 -7.845 1.00 95.12 95 VAL A N 1
ATOM 670 C CA . VAL A 1 95 ? 0.420 -4.312 -7.286 1.00 95.12 95 VAL A CA 1
ATOM 671 C C . VAL A 1 95 ? 0.545 -4.290 -5.770 1.00 95.12 95 VAL A C 1
ATOM 673 O O . VAL A 1 95 ? 0.957 -5.277 -5.160 1.00 95.12 95 VAL A O 1
ATOM 676 N N . VAL A 1 96 ? 0.196 -3.161 -5.162 1.00 93.38 96 VAL A N 1
ATOM 677 C CA . VAL A 1 96 ? 0.119 -3.013 -3.709 1.00 93.38 96 VAL A CA 1
ATOM 678 C C . VAL A 1 96 ? -1.342 -3.059 -3.314 1.00 93.38 96 VAL A C 1
ATOM 680 O O . VAL A 1 96 ? -2.071 -2.103 -3.573 1.00 93.38 96 VAL A O 1
ATOM 683 N N . PHE A 1 97 ? -1.742 -4.157 -2.671 1.00 92.50 97 PHE A N 1
ATOM 684 C CA . PHE A 1 97 ? -3.121 -4.305 -2.227 1.00 92.50 97 PHE A CA 1
ATOM 685 C C . PHE A 1 97 ? -3.459 -3.364 -1.078 1.00 92.50 97 PHE A C 1
ATOM 687 O O . PHE A 1 97 ? -2.718 -3.327 -0.074 1.00 92.50 97 PHE A O 1
ATOM 694 N N . GLY A 1 98 ? -4.584 -2.665 -1.230 1.00 90.62 98 GLY A N 1
ATOM 695 C CA . GLY A 1 98 ? -5.203 -1.836 -0.209 1.00 90.62 98 GLY A CA 1
ATOM 696 C C . GLY A 1 98 ? -5.434 -2.621 1.081 1.00 90.62 98 GLY A C 1
ATOM 697 O O . GLY A 1 98 ? -5.606 -3.839 1.085 1.00 90.62 98 GLY A O 1
ATOM 698 N N . LYS A 1 99 ? -5.353 -1.938 2.226 1.00 85.44 99 LYS A N 1
ATOM 699 C CA . LYS A 1 99 ? -5.521 -2.557 3.548 1.00 85.44 99 LYS A CA 1
ATOM 700 C C . LYS A 1 99 ? -6.198 -1.602 4.520 1.00 85.44 99 LYS A C 1
ATOM 702 O O . LYS A 1 99 ? -5.938 -0.403 4.514 1.00 85.44 99 LYS A O 1
ATOM 707 N N . THR A 1 100 ? -7.039 -2.151 5.393 1.00 78.50 100 THR A N 1
ATOM 708 C CA . THR A 1 100 ? -7.743 -1.405 6.453 1.00 78.50 100 THR A CA 1
ATOM 709 C C . THR A 1 100 ? -7.005 -1.418 7.791 1.00 78.50 100 THR A C 1
ATOM 711 O O . THR A 1 100 ? -7.328 -0.641 8.690 1.00 78.50 100 THR A O 1
ATOM 714 N N . ASN A 1 101 ? -6.010 -2.290 7.948 1.00 73.31 101 ASN A N 1
ATOM 715 C CA . ASN A 1 101 ? -5.205 -2.400 9.154 1.00 73.31 101 ASN A CA 1
ATOM 716 C C . ASN A 1 101 ? -3.947 -1.525 9.069 1.00 73.31 101 ASN A C 1
ATOM 718 O O . ASN A 1 101 ? -3.195 -1.570 8.105 1.00 73.31 101 ASN A O 1
ATOM 722 N N . ALA A 1 102 ? -3.675 -0.774 10.139 1.00 64.25 102 ALA A N 1
ATOM 723 C CA . ALA A 1 102 ? -2.491 0.084 10.273 1.00 64.25 102 ALA A CA 1
ATOM 724 C C . ALA A 1 102 ? -1.193 -0.696 10.575 1.00 64.25 102 ALA A C 1
ATOM 726 O O . ALA A 1 102 ? -0.227 -0.136 11.094 1.00 64.25 102 ALA A O 1
ATOM 727 N N . THR A 1 103 ? -1.181 -2.006 10.325 1.00 65.69 103 THR A N 1
ATOM 728 C CA . THR A 1 103 ? 0.019 -2.824 10.480 1.00 65.69 103 THR A CA 1
ATOM 729 C C . THR A 1 103 ? 0.982 -2.452 9.363 1.00 65.69 103 THR A C 1
ATOM 731 O O . THR A 1 103 ? 0.605 -2.479 8.193 1.00 65.69 103 THR A O 1
ATOM 734 N N . ALA A 1 104 ? 2.210 -2.080 9.726 1.00 58.56 104 ALA A N 1
ATOM 735 C CA . ALA A 1 104 ? 3.235 -1.734 8.752 1.00 58.56 104 ALA A CA 1
ATOM 736 C C . ALA A 1 104 ? 3.406 -2.870 7.731 1.00 58.56 104 ALA A C 1
ATOM 738 O O . ALA A 1 104 ? 3.485 -4.043 8.105 1.00 58.56 104 ALA A O 1
ATOM 739 N N . ILE A 1 105 ? 3.446 -2.506 6.449 1.00 61.28 105 ILE A N 1
ATOM 740 C CA . ILE A 1 105 ? 3.906 -3.404 5.391 1.00 61.28 105 ILE A CA 1
ATOM 741 C C . ILE A 1 105 ? 5.404 -3.619 5.652 1.00 61.28 105 ILE A C 1
ATOM 743 O O . ILE A 1 105 ? 6.142 -2.635 5.722 1.00 61.28 105 I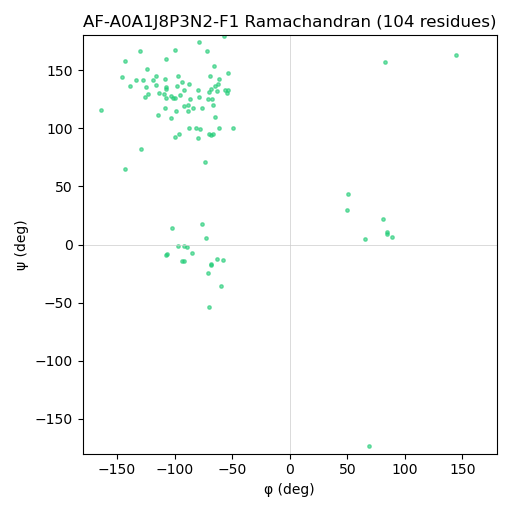LE A O 1
ATOM 747 N N . ASN A 1 106 ? 5.814 -4.868 5.881 1.00 53.78 106 ASN A N 1
ATOM 748 C CA . ASN A 1 106 ? 7.219 -5.257 6.055 1.00 53.78 106 ASN A CA 1
ATOM 749 C C . ASN A 1 106 ? 7.843 -5.589 4.701 1.00 53.78 106 ASN A C 1
ATOM 751 O O . ASN A 1 106 ? 7.152 -6.286 3.922 1.00 53.78 106 ASN A O 1
#

Mean predicted aligned error: 15.12 Å

Foldseek 3Di:
DWDWDADPVGDTDTDDDDDDDDPPDDDDDDDDPVDDPPPPPPQDDEDDDDPDPQQQKQVDKDWPQQPPPP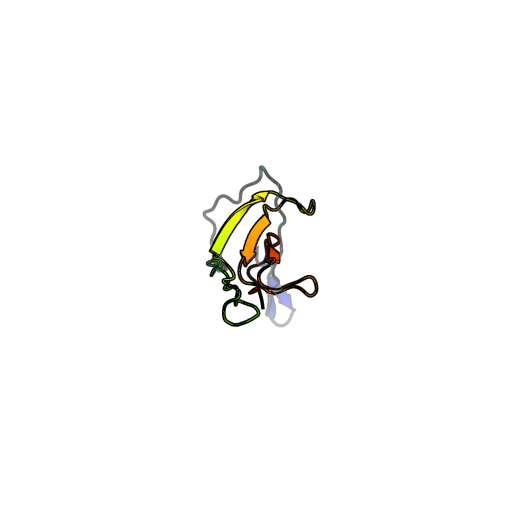RFIKMKIWRQQDADPVGGSNTDIDIGDDDPDSPYDD